Protein AF-A0A529NFA8-F1 (afdb_monomer_lite)

Foldseek 3Di:
DQVVVVHDDDDDAFDDPVLPPDPPRDGDPVSVVVSVVVVVVVVVVVVD

Sequence (48 aa):
LYQAAGFDAIICGPGDIGRAHKPDEYILASELAACQRLIEALGAHCAA

pLDDT: mean 96.79, std 3.8, range [73.12, 98.75]

Radius of gyration: 14.19 Å; chains: 1; bounding box: 33×16×37 Å

Secondary structure (DSSP, 8-state):
-TGGGT-------SS-GGGTTSTT----HHHHHHHHHHHHHHHHHHT-

Structure (mmCIF, N/CA/C/O backbone):
data_AF-A0A529NFA8-F1
#
_entry.id   AF-A0A529NFA8-F1
#
loop_
_atom_site.group_PDB
_atom_site.id
_atom_site.type_symbol
_atom_site.label_atom_id
_atom_site.label_alt_id
_atom_site.label_comp_id
_atom_site.label_asym_id
_atom_site.label_entity_id
_atom_site.label_seq_id
_atom_site.pdbx_PDB_ins_code
_atom_site.Cartn_x
_atom_site.Cartn_y
_atom_site.Cartn_z
_atom_site.occupancy
_atom_site.B_iso_or_equiv
_atom_site.auth_seq_id
_atom_site.auth_comp_id
_atom_site.auth_asym_id
_atom_site.auth_atom_id
_atom_site.pdbx_PDB_model_num
ATOM 1 N N . LEU A 1 1 ? -16.761 -7.667 -2.596 1.00 90.25 1 LEU A N 1
ATOM 2 C CA . LEU A 1 1 ? -16.963 -8.640 -1.495 1.00 90.25 1 LEU A CA 1
ATOM 3 C C . LEU A 1 1 ? -17.405 -7.932 -0.219 1.00 90.25 1 LEU A C 1
ATOM 5 O O . LEU A 1 1 ? -18.545 -8.120 0.158 1.00 90.25 1 LEU A O 1
ATOM 9 N N . TYR A 1 2 ? -16.580 -7.065 0.377 1.00 96.06 2 TYR A N 1
ATOM 10 C CA . TYR A 1 2 ? -16.907 -6.371 1.636 1.00 96.06 2 TYR A CA 1
ATOM 11 C C . TYR A 1 2 ? -18.139 -5.455 1.561 1.00 96.06 2 TYR A C 1
ATOM 13 O O . TYR A 1 2 ? -19.081 -5.650 2.319 1.00 96.06 2 TYR A O 1
ATOM 21 N N . GLN A 1 3 ? -18.197 -4.552 0.575 1.00 95.94 3 GLN A N 1
ATOM 22 C CA . GLN A 1 3 ? -19.375 -3.693 0.353 1.00 95.94 3 GLN A CA 1
ATOM 23 C C . GLN A 1 3 ? -20.646 -4.510 0.087 1.00 95.94 3 GLN A C 1
ATOM 25 O O . GLN A 1 3 ? -21.693 -4.253 0.665 1.00 95.94 3 GLN A O 1
ATOM 30 N N . ALA A 1 4 ? -20.541 -5.557 -0.739 1.00 96.38 4 ALA A N 1
ATOM 31 C CA . ALA A 1 4 ? -21.658 -6.460 -1.024 1.00 96.38 4 ALA A CA 1
ATOM 32 C C . ALA A 1 4 ? -22.124 -7.255 0.211 1.00 96.38 4 ALA A C 1
ATOM 34 O O . ALA A 1 4 ? -23.272 -7.680 0.263 1.00 96.38 4 ALA A O 1
ATOM 35 N N . ALA A 1 5 ? -21.246 -7.447 1.197 1.00 97.62 5 ALA A N 1
ATOM 36 C CA . ALA A 1 5 ? -21.562 -8.066 2.478 1.00 97.62 5 ALA A CA 1
ATOM 37 C C . ALA A 1 5 ? -22.089 -7.060 3.524 1.00 97.62 5 ALA A C 1
ATOM 39 O O . ALA A 1 5 ? -22.308 -7.447 4.667 1.00 97.62 5 ALA A O 1
ATOM 40 N N . GLY A 1 6 ? -22.310 -5.794 3.146 1.00 97.62 6 GLY A N 1
ATOM 41 C CA . GLY A 1 6 ? -22.875 -4.759 4.016 1.00 97.62 6 GLY A CA 1
ATOM 42 C C . GLY A 1 6 ? -21.854 -3.996 4.862 1.00 97.62 6 GLY A C 1
ATOM 43 O O . GLY A 1 6 ? -22.252 -3.294 5.786 1.00 97.62 6 GLY A O 1
ATOM 44 N N . PHE A 1 7 ? -20.557 -4.121 4.568 1.00 96.88 7 PHE A N 1
ATOM 45 C CA . PHE A 1 7 ? -19.507 -3.368 5.256 1.00 96.88 7 PHE A CA 1
ATOM 46 C C . PHE A 1 7 ? -19.101 -2.126 4.466 1.00 96.88 7 PHE A C 1
ATOM 48 O O . PHE A 1 7 ? -18.810 -2.219 3.270 1.00 96.88 7 PHE A O 1
ATOM 55 N N . ASP A 1 8 ? -18.969 -0.992 5.153 1.00 95.12 8 ASP A N 1
ATOM 56 C CA . ASP A 1 8 ? -18.279 0.168 4.597 1.00 95.12 8 ASP A CA 1
ATOM 57 C C . ASP A 1 8 ? -16.814 -0.194 4.341 1.00 95.12 8 ASP A C 1
ATOM 59 O O . ASP A 1 8 ? -16.084 -0.612 5.241 1.00 95.12 8 ASP A O 1
ATOM 63 N N . ALA A 1 9 ? -16.384 -0.081 3.086 1.00 95.44 9 ALA A N 1
ATOM 64 C CA . ALA A 1 9 ? -15.030 -0.435 2.690 1.00 95.44 9 ALA A CA 1
ATOM 65 C 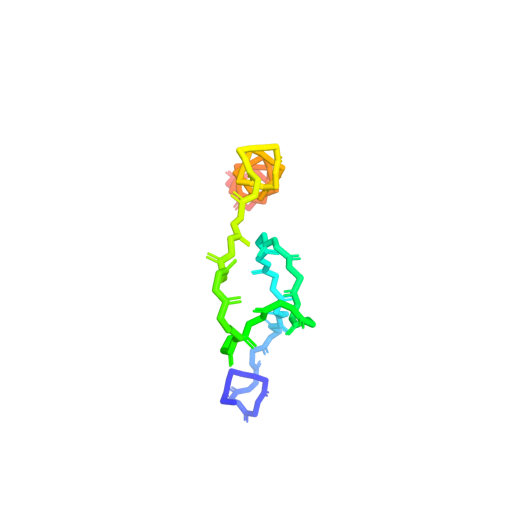C . ALA A 1 9 ? -14.525 0.465 1.566 1.00 95.44 9 ALA A C 1
ATOM 67 O O . ALA A 1 9 ? -15.272 0.855 0.664 1.00 95.44 9 ALA A O 1
ATOM 68 N N . ILE A 1 10 ? -13.224 0.732 1.612 1.00 94.69 10 ILE A N 1
ATOM 69 C CA . ILE A 1 10 ? -12.475 1.485 0.610 1.00 94.69 10 ILE A CA 1
ATOM 70 C C . ILE A 1 10 ? -11.303 0.645 0.102 1.00 94.69 10 ILE A C 1
ATOM 72 O O . ILE A 1 10 ? -10.893 -0.325 0.739 1.00 94.69 10 ILE A O 1
ATOM 76 N N . ILE A 1 11 ? -10.744 1.045 -1.037 1.00 94.56 11 ILE A N 1
ATOM 77 C CA . ILE A 1 11 ? -9.439 0.568 -1.494 1.00 94.56 11 ILE A CA 1
ATOM 78 C C . ILE A 1 11 ? -8.442 1.689 -1.220 1.00 94.56 11 ILE A C 1
ATOM 80 O O . ILE A 1 11 ? -8.615 2.805 -1.704 1.00 94.56 11 ILE A O 1
ATOM 84 N N . CYS A 1 12 ? -7.404 1.394 -0.449 1.00 95.19 12 CYS A N 1
ATOM 85 C CA . CYS A 1 12 ? -6.309 2.314 -0.177 1.00 95.19 12 CYS A CA 1
ATOM 86 C C . CYS A 1 12 ? -4.987 1.542 -0.137 1.00 95.19 12 CYS A C 1
ATOM 88 O O . CYS A 1 12 ? -4.927 0.436 0.400 1.00 95.19 12 CYS A O 1
ATOM 90 N N . GLY A 1 13 ? -3.93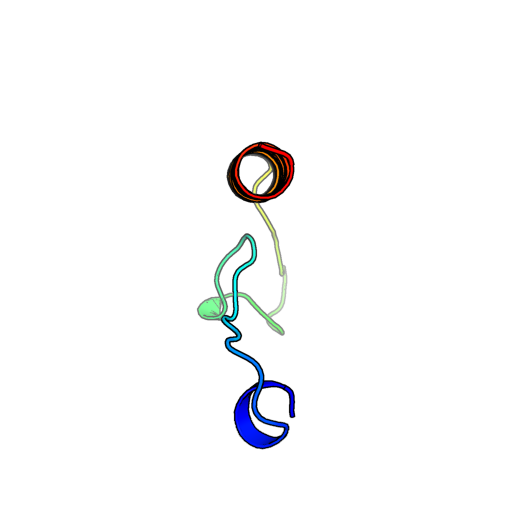4 2.120 -0.708 1.00 96.69 13 GLY A N 1
ATOM 91 C CA . GLY A 1 13 ? -2.606 1.520 -0.757 1.00 96.69 13 GLY A CA 1
ATOM 92 C C . GLY A 1 13 ? -1.594 2.455 -1.422 1.00 96.69 13 GLY A C 1
ATOM 93 O O . GLY A 1 13 ? -1.997 3.444 -2.039 1.00 96.69 13 GLY A O 1
ATOM 94 N N . PRO A 1 14 ? -0.290 2.187 -1.269 1.00 98.31 14 PRO A N 1
ATOM 95 C CA . PRO A 1 14 ? 0.759 2.985 -1.886 1.00 98.31 14 PRO A CA 1
ATOM 96 C C . PRO A 1 14 ? 0.924 2.634 -3.372 1.00 98.31 14 PRO A C 1
ATOM 98 O O . PRO A 1 14 ? 0.537 1.552 -3.811 1.00 98.31 14 PRO A O 1
ATOM 101 N N . GLY A 1 15 ? 1.573 3.521 -4.126 1.00 97.25 15 GLY A N 1
ATOM 102 C CA . GLY A 1 15 ? 1.933 3.284 -5.525 1.00 97.25 15 GLY A CA 1
ATOM 103 C C . GLY A 1 15 ? 0.923 3.829 -6.537 1.00 97.25 15 GLY A C 1
ATOM 104 O O . GLY A 1 15 ? 0.093 4.680 -6.225 1.00 97.25 15 GLY A O 1
ATOM 105 N N . ASP A 1 16 ? 1.028 3.333 -7.771 1.00 97.88 16 ASP A N 1
ATOM 106 C CA . ASP A 1 16 ? 0.220 3.746 -8.921 1.00 97.88 16 ASP A CA 1
ATOM 107 C C . ASP A 1 16 ? -0.170 2.515 -9.748 1.00 97.88 16 ASP A C 1
ATOM 109 O O . ASP A 1 16 ? 0.690 1.735 -10.169 1.00 97.88 16 ASP A O 1
ATOM 113 N N . ILE A 1 17 ? -1.468 2.350 -10.009 1.00 97.62 17 ILE A N 1
ATOM 114 C CA . ILE A 1 17 ? -1.994 1.217 -10.777 1.00 97.62 17 ILE A CA 1
ATOM 115 C C . ILE A 1 17 ? -1.489 1.196 -12.227 1.00 97.62 17 ILE A C 1
ATOM 117 O O . ILE A 1 17 ? -1.384 0.129 -12.824 1.00 97.62 17 ILE A O 1
ATOM 121 N N . GLY A 1 18 ? -1.123 2.348 -12.794 1.00 98.00 18 GLY A N 1
ATOM 122 C CA . GLY A 1 18 ? -0.542 2.457 -14.130 1.00 98.00 18 GLY A CA 1
ATOM 123 C C . GLY A 1 18 ? 0.822 1.774 -14.264 1.00 98.00 18 GLY A C 1
ATOM 124 O O . GLY A 1 18 ? 1.216 1.431 -15.380 1.00 98.00 18 GLY A O 1
ATOM 125 N N . ARG A 1 19 ? 1.525 1.540 -13.145 1.00 98.19 19 ARG A N 1
ATOM 126 C CA . ARG A 1 19 ? 2.806 0.812 -13.106 1.00 98.19 19 ARG A CA 1
ATOM 127 C C . ARG A 1 19 ? 2.649 -0.685 -12.834 1.00 98.19 19 ARG A C 1
ATOM 129 O O . ARG A 1 19 ? 3.576 -1.439 -13.114 1.00 98.19 19 ARG A O 1
ATOM 136 N N . ALA A 1 20 ? 1.503 -1.115 -12.312 1.00 98.12 20 ALA A N 1
ATOM 137 C CA . ALA A 1 20 ? 1.276 -2.505 -11.934 1.00 98.12 20 ALA A CA 1
ATOM 138 C C . ALA A 1 20 ? 1.308 -3.443 -13.155 1.00 98.12 20 ALA A C 1
ATOM 140 O O . ALA A 1 20 ? 0.763 -3.123 -14.218 1.00 98.12 20 ALA A O 1
ATOM 141 N N . HIS A 1 21 ? 1.917 -4.622 -12.995 1.00 97.81 21 HIS A N 1
ATOM 142 C CA . HIS A 1 21 ? 2.033 -5.656 -14.034 1.00 97.81 21 HIS A CA 1
ATOM 143 C C . HIS A 1 21 ? 2.748 -5.181 -15.311 1.00 97.81 21 HIS A C 1
ATOM 145 O O . HIS A 1 21 ? 2.443 -5.632 -16.423 1.00 97.81 21 HIS A O 1
ATOM 151 N N . LYS A 1 22 ? 3.688 -4.246 -15.169 1.00 98.25 22 LYS A N 1
ATOM 152 C CA . LYS A 1 22 ? 4.576 -3.794 -16.245 1.00 98.25 22 LYS A CA 1
ATOM 153 C C . LYS A 1 22 ? 6.013 -4.241 -15.957 1.00 98.25 22 LYS A C 1
ATOM 155 O O . LYS A 1 22 ? 6.345 -4.502 -14.802 1.00 98.25 22 LYS A O 1
ATOM 160 N N . PRO A 1 23 ? 6.876 -4.350 -16.985 1.00 98.31 23 PRO A N 1
ATOM 161 C CA . PRO A 1 23 ? 8.312 -4.461 -16.757 1.00 98.31 23 PRO A CA 1
ATOM 162 C C . PRO A 1 23 ? 8.805 -3.333 -15.848 1.00 98.31 23 PRO A C 1
ATOM 164 O O . PRO A 1 23 ? 8.271 -2.224 -15.905 1.00 98.31 23 PRO A O 1
ATOM 167 N N . ASP A 1 24 ? 9.806 -3.638 -15.024 1.00 97.75 24 ASP A N 1
ATOM 168 C CA . ASP A 1 24 ? 10.406 -2.689 -14.082 1.00 97.75 24 ASP A CA 1
ATOM 169 C C . ASP A 1 24 ? 9.392 -2.076 -13.096 1.00 97.75 24 ASP A C 1
ATOM 171 O O . ASP A 1 24 ? 9.507 -0.914 -12.709 1.00 97.75 24 ASP A O 1
ATOM 175 N N . GLU A 1 25 ? 8.385 -2.858 -12.684 1.00 98.62 25 GLU A N 1
ATOM 176 C CA . GLU A 1 25 ? 7.440 -2.466 -11.638 1.00 98.62 25 GLU A CA 1
ATOM 177 C C . GLU A 1 25 ? 8.186 -2.019 -10.373 1.00 98.62 25 GLU A C 1
ATOM 179 O O . GLU A 1 25 ? 9.057 -2.719 -9.848 1.00 98.62 25 GLU A O 1
ATOM 184 N N . TYR A 1 26 ? 7.830 -0.833 -9.881 1.00 98.38 26 TYR A N 1
ATOM 185 C CA . TYR A 1 26 ? 8.469 -0.235 -8.721 1.00 98.38 26 TYR A CA 1
ATOM 186 C C . TYR A 1 26 ? 7.479 0.508 -7.831 1.00 98.38 26 TYR A C 1
ATOM 188 O O . TYR A 1 26 ? 6.415 0.981 -8.252 1.00 98.38 26 TYR A O 1
ATOM 196 N N . ILE A 1 27 ? 7.919 0.688 -6.591 1.00 98.56 27 ILE A N 1
ATOM 197 C CA . ILE A 1 27 ? 7.279 1.529 -5.594 1.00 98.56 27 ILE A CA 1
ATOM 198 C C . ILE A 1 27 ? 8.328 2.413 -4.925 1.00 98.56 27 ILE A C 1
ATOM 200 O O . ILE A 1 27 ? 9.456 1.984 -4.675 1.00 98.56 27 ILE A O 1
ATOM 204 N N . LEU A 1 28 ? 7.982 3.668 -4.663 1.00 98.62 28 LEU A N 1
ATOM 205 C CA . LEU A 1 28 ? 8.878 4.610 -4.011 1.00 98.62 28 LEU A CA 1
ATOM 206 C C . LEU A 1 28 ? 8.834 4.414 -2.496 1.00 98.62 28 LEU A C 1
ATOM 208 O O . LEU A 1 28 ? 7.772 4.225 -1.899 1.00 98.62 28 LEU A O 1
ATOM 212 N N . ALA A 1 29 ? 9.982 4.579 -1.841 1.00 98.69 29 ALA A N 1
ATOM 213 C CA . ALA A 1 29 ? 10.044 4.584 -0.379 1.00 98.69 29 ALA A CA 1
ATOM 214 C C . ALA A 1 29 ? 9.120 5.656 0.240 1.00 98.69 29 ALA A C 1
ATOM 216 O O . ALA A 1 29 ? 8.538 5.446 1.303 1.00 98.69 29 ALA A O 1
ATOM 217 N N . SER A 1 30 ? 8.933 6.791 -0.441 1.00 98.62 30 SER A N 1
ATOM 218 C CA . SER A 1 30 ? 8.015 7.853 -0.017 1.00 98.62 30 SER A CA 1
ATOM 219 C C . SER A 1 30 ? 6.539 7.450 -0.099 1.00 98.62 30 SER A C 1
ATOM 221 O O . SER A 1 30 ? 5.760 7.861 0.761 1.00 98.62 30 SER A O 1
ATOM 223 N N . GLU A 1 31 ? 6.153 6.637 -1.088 1.00 98.69 31 GLU A N 1
ATOM 224 C CA . 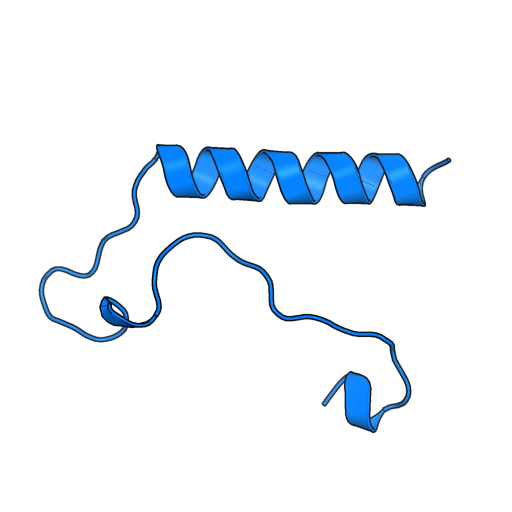GLU A 1 31 ? 4.791 6.107 -1.224 1.00 98.69 31 GLU A CA 1
ATOM 225 C C . GLU A 1 31 ? 4.487 5.137 -0.078 1.00 98.69 31 GLU A C 1
ATOM 227 O O . GLU A 1 31 ? 3.447 5.258 0.571 1.00 98.69 31 GLU A O 1
ATOM 232 N N . LEU A 1 32 ? 5.434 4.246 0.242 1.00 98.62 32 LEU A N 1
ATOM 233 C CA . LEU A 1 32 ? 5.345 3.358 1.406 1.00 98.62 32 LEU A CA 1
ATOM 234 C C . LEU A 1 32 ? 5.201 4.153 2.710 1.00 98.62 32 LEU A C 1
ATOM 236 O O . LEU A 1 32 ? 4.271 3.911 3.478 1.00 98.62 32 LEU A O 1
ATOM 240 N N . ALA A 1 33 ? 6.064 5.150 2.930 1.00 98.75 33 ALA A N 1
ATOM 241 C CA . ALA A 1 33 ? 6.009 5.989 4.125 1.00 98.75 33 ALA A CA 1
ATOM 242 C C . ALA A 1 33 ? 4.681 6.759 4.241 1.00 98.75 33 ALA A C 1
ATOM 244 O O . ALA A 1 33 ? 4.178 6.965 5.344 1.00 98.75 33 ALA A O 1
ATOM 245 N N . ALA A 1 34 ? 4.099 7.202 3.123 1.00 98.50 34 ALA A N 1
ATOM 246 C CA . ALA A 1 34 ? 2.795 7.858 3.118 1.00 98.50 34 ALA A CA 1
ATOM 247 C C . ALA A 1 34 ? 1.657 6.897 3.483 1.00 98.50 34 ALA A C 1
ATOM 249 O O . ALA A 1 34 ? 0.819 7.245 4.316 1.00 98.50 34 ALA A O 1
ATOM 250 N N . CYS A 1 35 ? 1.647 5.687 2.919 1.00 98.56 35 CYS A N 1
ATOM 251 C CA . CYS A 1 35 ? 0.640 4.685 3.262 1.00 98.56 35 CYS A CA 1
ATOM 252 C C . CYS A 1 35 ? 0.751 4.233 4.724 1.00 98.56 35 CYS A C 1
ATOM 254 O O . CYS A 1 35 ? -0.273 4.073 5.384 1.00 98.56 35 CYS A O 1
ATOM 256 N N . GLN A 1 36 ? 1.969 4.085 5.253 1.00 98.50 36 GLN A N 1
ATOM 257 C CA . GLN A 1 36 ? 2.176 3.787 6.671 1.00 98.50 36 GLN A CA 1
ATOM 258 C C . GLN A 1 36 ? 1.527 4.854 7.564 1.00 98.50 36 GLN A C 1
ATOM 260 O O . GLN A 1 36 ? 0.734 4.507 8.437 1.00 98.50 36 GLN A O 1
ATOM 265 N N . ARG A 1 37 ? 1.778 6.145 7.295 1.00 98.62 37 ARG A N 1
ATOM 266 C CA . ARG A 1 37 ? 1.162 7.246 8.059 1.00 98.62 37 ARG A CA 1
ATOM 267 C C . ARG A 1 37 ? -0.365 7.212 8.017 1.00 98.62 37 ARG A C 1
ATOM 269 O O . ARG A 1 37 ? -1.000 7.508 9.023 1.00 98.62 37 ARG A O 1
ATOM 276 N N . LEU A 1 38 ? -0.957 6.861 6.871 1.00 98.06 38 LEU A N 1
ATOM 277 C CA . LEU A 1 38 ? -2.410 6.713 6.748 1.00 98.06 38 LEU A CA 1
ATOM 278 C C . LEU A 1 38 ? -2.930 5.613 7.679 1.00 98.06 38 LEU A C 1
ATOM 280 O O . LEU A 1 38 ? -3.872 5.854 8.430 1.00 98.06 38 L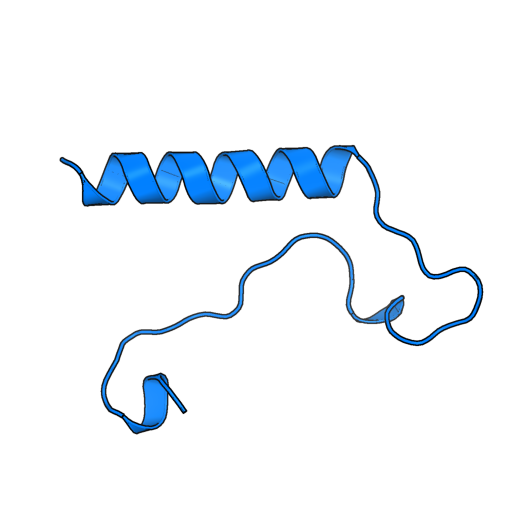EU A O 1
ATOM 284 N N . ILE A 1 39 ? -2.319 4.425 7.644 1.00 97.88 39 ILE A N 1
ATOM 285 C CA . ILE A 1 39 ? -2.751 3.273 8.449 1.00 97.88 39 ILE A CA 1
ATOM 286 C C . ILE A 1 39 ? -2.602 3.571 9.945 1.00 97.88 39 ILE A C 1
ATOM 288 O O . ILE A 1 39 ? -3.522 3.301 10.713 1.00 97.88 39 ILE A O 1
ATOM 292 N N . GLU A 1 40 ? -1.480 4.163 10.357 1.00 98.25 40 GLU A N 1
ATOM 293 C CA . GLU A 1 40 ? -1.246 4.567 11.748 1.00 98.25 40 GLU A CA 1
ATOM 294 C C . GLU A 1 40 ? -2.278 5.599 12.222 1.00 98.25 40 GLU A C 1
ATOM 296 O O . GLU A 1 40 ? -2.846 5.449 13.304 1.00 98.25 40 GLU A O 1
ATOM 301 N N . ALA A 1 41 ? -2.576 6.614 11.403 1.00 97.94 41 ALA A N 1
ATOM 302 C CA . ALA A 1 41 ? -3.580 7.625 11.729 1.00 97.94 41 ALA A CA 1
ATOM 303 C C . ALA A 1 41 ? -4.992 7.028 11.837 1.00 97.94 41 ALA A C 1
ATOM 305 O O . ALA A 1 41 ? -5.738 7.380 12.750 1.00 97.94 41 ALA A O 1
ATOM 306 N N . LEU A 1 42 ? -5.351 6.103 10.941 1.00 96.06 42 LEU A N 1
ATOM 307 C CA . LEU A 1 42 ? -6.625 5.390 11.004 1.00 96.06 42 LEU A CA 1
ATOM 308 C C . LEU A 1 42 ? -6.719 4.527 12.268 1.00 96.06 42 LEU A C 1
ATOM 310 O O . LEU A 1 42 ? -7.721 4.588 12.974 1.00 96.06 42 LEU A O 1
ATO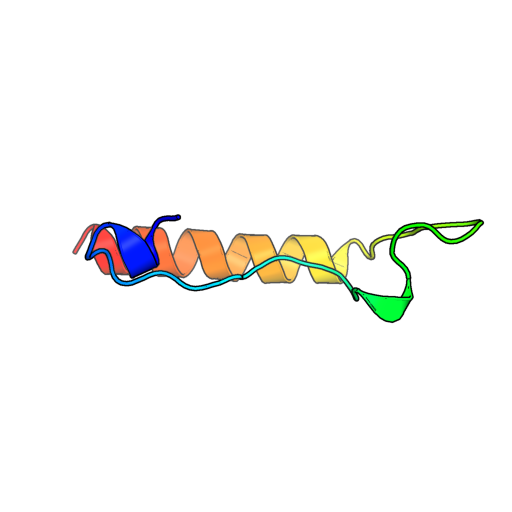M 314 N N . GLY A 1 43 ? -5.666 3.770 12.588 1.00 96.62 43 GLY A N 1
ATOM 315 C CA . GLY A 1 43 ? -5.602 2.967 13.808 1.00 96.62 43 GLY A CA 1
ATOM 316 C C . GLY A 1 43 ? -5.759 3.817 15.069 1.00 96.62 43 GLY A C 1
ATOM 317 O O . GLY A 1 43 ? -6.535 3.462 15.952 1.00 96.62 43 GLY A O 1
ATOM 318 N N . ALA A 1 44 ? -5.090 4.971 15.124 1.00 98.25 44 ALA A N 1
ATOM 319 C CA . ALA A 1 44 ? -5.237 5.917 16.226 1.00 98.25 44 ALA A CA 1
ATOM 320 C C . ALA A 1 44 ? -6.662 6.488 16.319 1.00 98.25 44 ALA A C 1
ATOM 322 O O . ALA A 1 44 ? -7.201 6.597 17.416 1.00 98.25 44 ALA A O 1
ATOM 323 N N . HIS A 1 45 ? -7.287 6.819 15.185 1.00 97.06 45 HIS A N 1
ATOM 324 C CA . HIS A 1 45 ? -8.659 7.327 15.151 1.00 97.06 45 HIS A CA 1
ATOM 325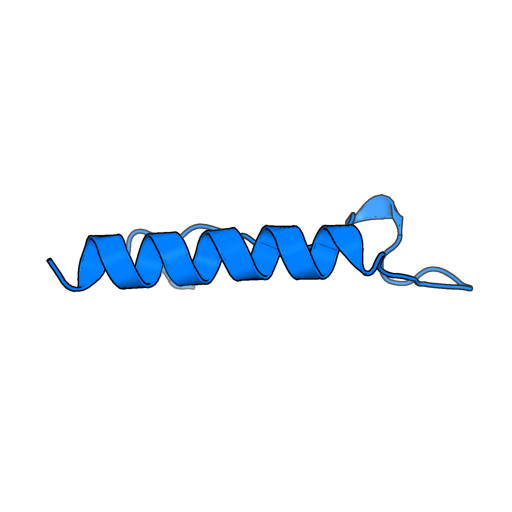 C C . HIS A 1 45 ? -9.686 6.290 15.625 1.00 97.06 45 HIS A C 1
ATOM 327 O O . HIS A 1 45 ? -10.622 6.645 16.330 1.00 97.06 45 HIS A O 1
ATOM 333 N N . CYS A 1 46 ? -9.508 5.019 15.263 1.00 96.00 46 CYS A N 1
ATOM 334 C CA . CYS A 1 46 ? -10.414 3.937 15.652 1.00 96.00 46 CYS A CA 1
ATOM 335 C C . CYS A 1 46 ? -10.207 3.432 17.090 1.00 96.00 46 CYS A C 1
ATOM 337 O O . CYS A 1 46 ? -11.068 2.722 17.602 1.00 96.00 46 CYS A O 1
ATOM 339 N N . ALA A 1 47 ? -9.065 3.732 17.716 1.00 94.88 47 ALA A N 1
ATOM 340 C CA . ALA A 1 47 ? -8.753 3.323 19.087 1.00 94.88 47 ALA A CA 1
ATOM 341 C C . ALA A 1 47 ? -9.199 4.338 20.161 1.00 94.88 47 ALA A C 1
ATOM 343 O O . ALA A 1 47 ? -9.084 4.034 21.349 1.00 94.88 47 ALA A O 1
ATOM 344 N N . ALA A 1 48 ? -9.647 5.528 19.751 1.00 73.12 48 ALA A N 1
ATOM 345 C CA . ALA A 1 48 ? -10.182 6.579 20.619 1.00 73.12 48 ALA A CA 1
ATOM 346 C C . ALA A 1 48 ? -11.672 6.361 20.921 1.00 73.12 48 ALA A C 1
ATOM 348 O O . ALA A 1 48 ? -12.080 6.695 22.057 1.00 73.12 48 ALA A O 1
#